Protein AF-A0A0F9H2Y0-F1 (afdb_monomer)

Structure (mmCIF, N/CA/C/O backbone):
data_AF-A0A0F9H2Y0-F1
#
_entry.id   AF-A0A0F9H2Y0-F1
#
loop_
_atom_site.group_PDB
_atom_site.id
_atom_site.type_symbol
_atom_site.label_atom_id
_atom_site.label_alt_id
_atom_site.label_comp_id
_atom_site.label_asym_id
_atom_site.label_entity_id
_atom_site.label_seq_id
_atom_site.pdbx_PDB_ins_code
_atom_site.Cartn_x
_atom_site.Cartn_y
_atom_site.Cartn_z
_atom_site.occupancy
_atom_site.B_iso_or_equiv
_atom_site.auth_seq_id
_atom_site.auth_comp_id
_atom_site.auth_asym_id
_atom_site.auth_atom_id
_atom_site.pdbx_PDB_model_num
ATOM 1 N N . MET A 1 1 ? -20.144 -6.793 11.105 1.00 48.66 1 MET A N 1
ATOM 2 C CA . MET A 1 1 ? -19.302 -6.484 9.927 1.00 48.66 1 MET A CA 1
ATOM 3 C C . MET A 1 1 ? -18.148 -5.608 10.395 1.00 48.66 1 MET A C 1
ATOM 5 O O . MET A 1 1 ? -18.420 -4.645 11.100 1.00 48.66 1 MET A O 1
ATOM 9 N N . LYS A 1 2 ? -16.893 -5.964 10.090 1.00 70.31 2 LYS A N 1
ATOM 10 C CA . LYS A 1 2 ? -15.717 -5.114 10.345 1.00 70.31 2 LYS A CA 1
ATOM 11 C C . LYS A 1 2 ? -15.394 -4.367 9.053 1.00 70.31 2 LYS A C 1
ATOM 13 O O . LYS A 1 2 ? -15.237 -5.009 8.021 1.00 70.31 2 LYS A O 1
ATOM 18 N N . TRP A 1 3 ? -15.349 -3.043 9.122 1.00 76.31 3 TRP A N 1
ATOM 19 C CA . TRP A 1 3 ? -14.967 -2.176 8.010 1.00 76.31 3 TRP A CA 1
ATOM 20 C C . TRP A 1 3 ? -13.525 -1.721 8.217 1.00 76.31 3 TRP A C 1
ATOM 22 O O . TRP A 1 3 ? -13.125 -1.459 9.350 1.00 76.31 3 TRP A O 1
ATOM 32 N N . ALA A 1 4 ? -12.766 -1.643 7.130 1.00 79.56 4 ALA A N 1
ATOM 33 C CA . ALA A 1 4 ? -11.405 -1.128 7.112 1.00 79.56 4 ALA A CA 1
ATOM 34 C C . ALA A 1 4 ? -11.307 -0.030 6.051 1.00 79.56 4 ALA A C 1
ATOM 36 O O . ALA A 1 4 ? -11.996 -0.083 5.028 1.00 79.56 4 ALA A O 1
ATOM 37 N N . ILE A 1 5 ? -10.465 0.962 6.310 1.00 82.56 5 ILE A N 1
ATOM 38 C CA . ILE A 1 5 ? -10.172 2.050 5.386 1.00 82.56 5 ILE A CA 1
ATOM 39 C C . ILE A 1 5 ? -8.911 1.666 4.617 1.00 82.56 5 ILE A C 1
ATOM 41 O O . ILE A 1 5 ? -7.900 1.297 5.208 1.00 82.56 5 ILE A O 1
ATOM 45 N N . VAL A 1 6 ? -8.967 1.726 3.287 1.00 87.62 6 VAL A N 1
ATOM 46 C CA . VAL A 1 6 ? -7.808 1.444 2.432 1.00 87.62 6 VAL A CA 1
ATOM 47 C C . VAL A 1 6 ? -7.260 2.758 1.888 1.00 87.62 6 VAL A C 1
ATOM 49 O O . VAL A 1 6 ? -7.925 3.460 1.130 1.00 87.62 6 VAL A O 1
ATOM 52 N N . HIS A 1 7 ? -6.029 3.075 2.269 1.00 83.75 7 HIS A N 1
ATOM 53 C CA . HIS A 1 7 ? -5.263 4.213 1.787 1.00 83.75 7 HIS A CA 1
ATOM 54 C C . HIS A 1 7 ? -4.373 3.776 0.624 1.00 83.75 7 HIS A C 1
ATOM 56 O O . HIS A 1 7 ? -3.436 2.998 0.809 1.00 83.75 7 HIS A O 1
ATOM 62 N N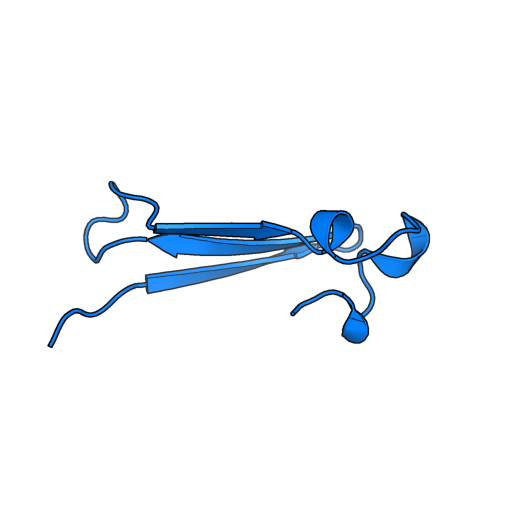 . ILE A 1 8 ? -4.657 4.291 -0.572 1.00 84.81 8 ILE A N 1
ATOM 63 C CA . ILE A 1 8 ? -3.865 4.040 -1.780 1.00 84.81 8 ILE A CA 1
ATOM 64 C C . ILE A 1 8 ? -3.091 5.310 -2.112 1.00 84.81 8 ILE A C 1
ATOM 66 O O . ILE A 1 8 ? -3.678 6.352 -2.399 1.00 84.81 8 ILE A O 1
ATOM 70 N N . PHE A 1 9 ? -1.767 5.219 -2.080 1.00 83.94 9 PHE A N 1
ATOM 71 C CA . PHE A 1 9 ? -0.860 6.293 -2.451 1.00 83.94 9 PHE A CA 1
ATOM 72 C C . PHE A 1 9 ? -0.098 5.896 -3.712 1.00 83.94 9 PHE A C 1
ATOM 74 O O . PHE A 1 9 ? 0.716 4.976 -3.683 1.00 83.94 9 PHE A O 1
ATOM 81 N N . SER A 1 10 ? -0.358 6.590 -4.820 1.00 81.06 10 SER A N 1
ATOM 82 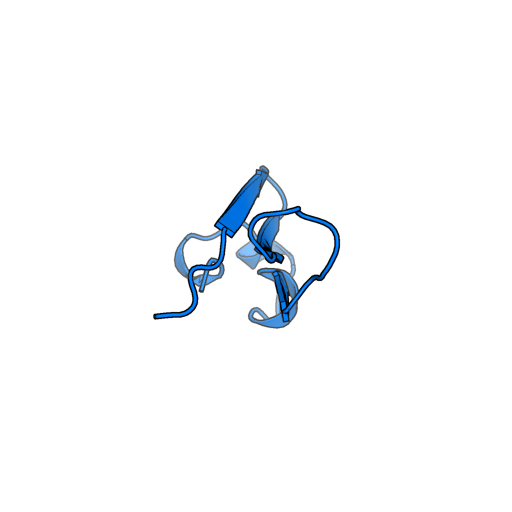C CA . SER A 1 10 ? 0.318 6.351 -6.096 1.00 81.06 10 SER A CA 1
ATOM 83 C C . SER A 1 10 ? 1.242 7.516 -6.423 1.00 81.06 10 SER A C 1
ATOM 85 O O . SER A 1 10 ? 0.791 8.651 -6.562 1.00 81.06 10 SER A O 1
ATOM 87 N N . SER A 1 11 ? 2.532 7.228 -6.561 1.00 79.56 11 SER A N 1
ATOM 88 C CA . SER A 1 11 ? 3.562 8.178 -6.981 1.00 79.56 11 SER A CA 1
ATOM 89 C C . SER A 1 11 ? 4.245 7.691 -8.260 1.00 79.56 11 SER A C 1
ATOM 91 O O . SER A 1 11 ? 4.097 6.537 -8.652 1.00 79.56 11 SER A O 1
ATOM 93 N N . TYR A 1 12 ? 5.029 8.560 -8.901 1.00 72.69 12 TYR A N 1
ATOM 94 C CA . TYR A 1 12 ? 5.770 8.239 -10.128 1.00 72.69 12 TYR A CA 1
ATOM 95 C C . TYR A 1 12 ? 6.743 7.058 -9.961 1.00 72.69 12 TYR A C 1
ATOM 97 O O . TYR A 1 12 ? 7.043 6.370 -10.930 1.00 72.69 12 TYR A O 1
ATOM 105 N N . ASN A 1 13 ? 7.212 6.808 -8.734 1.00 73.81 13 ASN A N 1
ATOM 106 C CA . ASN A 1 13 ? 8.206 5.772 -8.444 1.00 73.81 13 ASN A CA 1
ATOM 107 C C . ASN A 1 13 ? 7.632 4.531 -7.752 1.00 73.81 13 ASN A C 1
ATOM 109 O O . ASN A 1 13 ? 8.315 3.518 -7.712 1.00 73.81 13 ASN A O 1
ATOM 113 N N . ASN A 1 14 ? 6.450 4.613 -7.131 1.00 74.38 14 ASN A N 1
ATOM 114 C CA . ASN A 1 14 ? 5.918 3.505 -6.337 1.00 74.38 14 ASN A CA 1
ATOM 115 C C . ASN A 1 14 ? 4.425 3.689 -6.041 1.00 74.38 14 ASN A C 1
ATOM 117 O O . ASN A 1 14 ? 3.953 4.819 -5.863 1.00 74.38 14 ASN A O 1
ATOM 121 N N . THR A 1 15 ? 3.720 2.574 -5.880 1.00 82.06 15 THR A N 1
ATOM 122 C CA . THR A 1 15 ? 2.366 2.523 -5.324 1.00 82.06 15 THR A CA 1
ATOM 123 C C . THR A 1 15 ? 2.401 1.860 -3.949 1.00 82.06 15 THR A C 1
ATOM 125 O O . THR A 1 15 ? 2.930 0.765 -3.778 1.00 82.06 15 THR A O 1
ATOM 128 N N . ILE A 1 16 ? 1.835 2.526 -2.945 1.00 84.38 16 ILE A N 1
ATOM 129 C CA . ILE A 1 16 ? 1.756 2.054 -1.562 1.00 84.38 16 ILE A CA 1
ATOM 130 C C . ILE A 1 16 ? 0.285 1.905 -1.192 1.00 84.38 16 ILE A C 1
ATOM 132 O O . ILE A 1 16 ? -0.484 2.859 -1.281 1.00 84.38 16 ILE A O 1
ATOM 136 N N . VAL A 1 17 ? -0.092 0.720 -0.727 1.00 85.62 17 VAL A N 1
ATOM 137 C CA . VAL A 1 17 ? -1.432 0.405 -0.236 1.00 85.62 17 VAL A CA 1
ATOM 138 C C . VAL A 1 17 ? -1.335 0.110 1.254 1.00 85.62 17 VAL A C 1
ATOM 140 O O . VAL A 1 17 ? -0.582 -0.763 1.679 1.00 85.62 17 VAL A O 1
ATOM 143 N N . THR A 1 18 ? -2.067 0.859 2.070 1.00 88.00 18 THR A N 1
ATOM 144 C CA . THR A 1 18 ? -2.122 0.670 3.525 1.00 88.00 18 THR A CA 1
ATOM 145 C C . THR A 1 18 ? -3.572 0.538 3.964 1.00 88.00 18 THR A C 1
ATOM 147 O O . THR A 1 18 ? -4.371 1.431 3.712 1.00 88.00 18 THR A O 1
ATOM 150 N N . ALA A 1 19 ? -3.921 -0.566 4.616 1.00 86.19 19 ALA A N 1
ATOM 151 C CA . ALA A 1 19 ? -5.244 -0.793 5.180 1.00 86.19 19 ALA A CA 1
ATOM 152 C C . ALA A 1 19 ? -5.224 -0.543 6.690 1.00 86.19 19 ALA A C 1
ATOM 154 O O . ALA A 1 19 ? -4.412 -1.135 7.405 1.00 86.19 19 ALA A O 1
ATOM 155 N N . THR A 1 20 ? -6.129 0.303 7.168 1.00 89.12 20 THR A N 1
ATOM 156 C CA . THR A 1 20 ? -6.254 0.701 8.571 1.00 89.12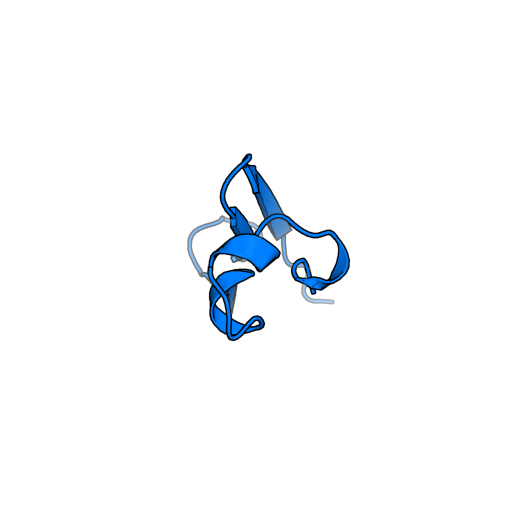 20 THR A CA 1
ATOM 157 C C . THR A 1 20 ? -7.665 0.470 9.102 1.00 89.12 20 THR A C 1
ATOM 159 O O . THR A 1 20 ? -8.621 0.251 8.350 1.00 89.12 20 THR A O 1
ATOM 162 N N . ASP A 1 21 ? -7.808 0.476 10.423 1.00 86.19 21 ASP A N 1
ATOM 163 C CA . ASP A 1 21 ? -9.109 0.536 11.076 1.00 86.19 21 ASP A CA 1
ATOM 164 C C . ASP A 1 21 ? -9.776 1.909 10.887 1.00 86.19 21 ASP A C 1
ATOM 166 O O . ASP A 1 21 ? -9.185 2.857 10.376 1.00 86.19 21 ASP A O 1
ATOM 170 N N . LEU A 1 22 ? -11.038 2.027 11.300 1.00 79.38 22 LEU A N 1
ATOM 171 C CA . LEU A 1 22 ? -11.806 3.267 11.140 1.00 79.38 22 LEU A CA 1
ATOM 172 C C . LEU A 1 22 ? -11.181 4.464 11.880 1.00 79.38 22 LEU A C 1
ATOM 174 O O . LEU A 1 22 ? -11.440 5.601 11.493 1.00 79.38 22 LEU A O 1
ATOM 178 N N . SER A 1 23 ? -10.382 4.224 12.928 1.00 79.38 23 SER A N 1
ATOM 179 C CA . SER A 1 23 ? -9.654 5.280 13.641 1.00 79.38 23 SER A CA 1
ATOM 180 C C . SER A 1 23 ? -8.317 5.653 12.990 1.00 79.38 23 SER A C 1
ATOM 182 O O . SER A 1 23 ? -7.752 6.694 13.320 1.00 79.38 23 SER A O 1
ATOM 184 N N . GLY A 1 24 ? -7.810 4.831 12.066 1.00 70.88 24 GLY A N 1
ATOM 185 C CA . GLY A 1 24 ? -6.501 5.003 11.441 1.00 70.88 24 GLY A CA 1
ATOM 186 C C . GLY A 1 24 ? -5.314 4.668 12.353 1.00 70.88 24 GLY A C 1
ATOM 187 O O . GLY A 1 24 ? -4.173 4.890 11.951 1.00 70.88 24 GLY A O 1
ATOM 188 N N . ALA A 1 25 ? -5.556 4.166 13.568 1.00 75.88 25 ALA A N 1
ATOM 189 C CA . ALA A 1 25 ? -4.519 3.884 14.558 1.00 75.88 25 ALA A CA 1
ATOM 190 C C . ALA A 1 25 ? -3.890 2.496 14.368 1.00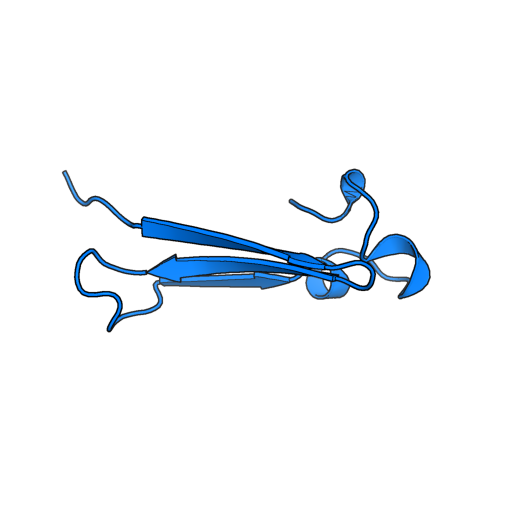 75.88 25 ALA A C 1
ATOM 192 O O . ALA A 1 25 ? -2.704 2.304 14.637 1.00 75.88 25 ALA A O 1
ATOM 193 N N . GLU A 1 26 ? -4.669 1.530 13.888 1.00 77.62 26 GLU A N 1
ATOM 194 C CA . GLU A 1 26 ? -4.234 0.156 13.680 1.00 77.62 26 GLU A CA 1
ATOM 195 C C . GLU A 1 26 ? -4.078 -0.114 12.182 1.00 77.62 26 GLU A C 1
ATOM 197 O O . GLU A 1 26 ? -5.017 0.036 11.402 1.00 77.62 26 GLU A O 1
ATOM 202 N N . THR A 1 27 ? -2.874 -0.512 11.765 1.00 84.38 27 THR A N 1
ATOM 203 C CA . THR A 1 27 ? -2.596 -0.918 10.380 1.00 84.38 27 THR A CA 1
ATOM 204 C C . THR A 1 27 ? -2.724 -2.431 10.260 1.00 84.38 27 THR A C 1
ATOM 206 O O . THR A 1 27 ? -1.913 -3.165 10.819 1.00 84.38 27 THR A O 1
ATOM 209 N N . PHE A 1 28 ? -3.711 -2.903 9.500 1.00 80.81 28 PHE A N 1
ATOM 210 C CA . PHE A 1 28 ? -3.920 -4.332 9.256 1.00 80.81 28 PHE A CA 1
ATOM 211 C C . PHE A 1 28 ? -2.946 -4.893 8.225 1.00 80.81 28 PHE A C 1
ATOM 213 O O . PHE A 1 28 ? -2.444 -6.003 8.378 1.00 80.81 28 PHE A O 1
ATOM 220 N N . ALA A 1 29 ? -2.703 -4.142 7.153 1.00 78.19 29 ALA A N 1
ATOM 221 C CA . ALA A 1 29 ? -1.859 -4.586 6.056 1.00 78.19 29 ALA A CA 1
ATOM 222 C C . ALA A 1 29 ? -1.196 -3.393 5.373 1.00 78.19 29 ALA A C 1
ATOM 224 O O . ALA A 1 29 ? -1.810 -2.340 5.195 1.00 78.19 29 ALA A O 1
ATOM 225 N N . LYS A 1 30 ? 0.058 -3.578 4.964 1.00 81.75 30 LYS A N 1
ATOM 226 C CA . LYS A 1 30 ? 0.807 -2.619 4.159 1.00 81.75 30 LYS A CA 1
ATOM 227 C C . LYS A 1 30 ? 1.496 -3.372 3.031 1.00 81.75 30 LYS A C 1
ATOM 229 O O . LYS A 1 30 ? 2.334 -4.228 3.298 1.00 81.75 30 LYS A O 1
ATOM 234 N N . CYS A 1 31 ? 1.161 -3.018 1.800 1.00 77.88 31 CYS A N 1
ATOM 235 C CA . CYS A 1 31 ? 1.768 -3.557 0.592 1.00 77.88 31 CYS A CA 1
ATOM 236 C C . CYS A 1 31 ? 2.359 -2.408 -0.222 1.00 77.88 31 CYS A C 1
ATOM 238 O O . CYS A 1 31 ? 1.783 -1.320 -0.287 1.00 77.88 31 CYS A O 1
ATOM 240 N N . THR A 1 32 ? 3.513 -2.632 -0.839 1.00 79.50 32 THR A N 1
ATOM 241 C CA . THR A 1 32 ? 4.088 -1.693 -1.806 1.00 79.50 32 THR A CA 1
ATOM 242 C C . THR A 1 32 ? 4.353 -2.419 -3.111 1.00 79.50 32 THR A C 1
ATOM 244 O O . THR A 1 32 ? 4.653 -3.613 -3.109 1.00 79.50 32 THR A O 1
ATOM 247 N N . ALA A 1 33 ? 4.281 -1.697 -4.224 1.00 71.94 33 ALA A N 1
ATOM 248 C CA . ALA A 1 33 ? 4.528 -2.260 -5.541 1.00 71.94 33 ALA A CA 1
ATOM 249 C C . ALA A 1 33 ? 5.931 -2.882 -5.634 1.00 71.94 33 ALA A C 1
ATOM 251 O O . ALA A 1 33 ? 6.094 -3.975 -6.170 1.00 71.94 33 ALA A O 1
ATOM 252 N N . GLY A 1 34 ? 6.930 -2.267 -4.992 1.00 68.12 34 GLY A N 1
ATOM 253 C CA . GLY A 1 34 ? 8.290 -2.815 -4.877 1.00 68.12 34 GLY A CA 1
ATOM 254 C C . GLY A 1 34 ? 8.431 -4.109 -4.066 1.00 68.12 34 GLY A C 1
ATOM 255 O O . GLY A 1 34 ? 9.450 -4.780 -4.185 1.00 68.12 34 GLY A O 1
ATOM 256 N N . MET A 1 35 ? 7.433 -4.506 -3.268 1.00 70.69 35 MET A N 1
ATOM 257 C CA . MET A 1 35 ? 7.414 -5.837 -2.638 1.00 70.69 35 MET A CA 1
ATOM 258 C C . MET A 1 35 ? 6.915 -6.926 -3.598 1.00 70.69 35 MET A C 1
ATOM 260 O O . MET A 1 35 ? 7.182 -8.105 -3.371 1.00 70.69 35 MET A O 1
ATOM 264 N N . VAL A 1 36 ? 6.203 -6.539 -4.660 1.00 69.62 36 VAL A N 1
ATOM 265 C CA . VAL A 1 36 ? 5.553 -7.447 -5.617 1.00 69.62 36 VAL A CA 1
ATOM 266 C C . VAL A 1 36 ? 6.374 -7.577 -6.901 1.00 69.62 36 VAL A C 1
ATOM 268 O O . VAL A 1 36 ? 6.454 -8.665 -7.478 1.00 69.62 36 VAL A O 1
ATOM 271 N N . VAL A 1 37 ? 7.048 -6.507 -7.333 1.00 63.03 37 VAL A N 1
ATOM 272 C CA . VAL A 1 37 ? 7.921 -6.536 -8.514 1.00 63.03 37 VAL A CA 1
ATOM 273 C C . VAL A 1 37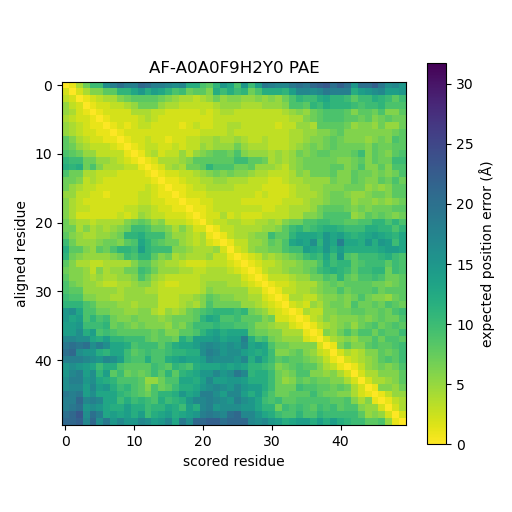 ? 9.389 -6.755 -8.164 1.00 63.03 37 VAL A C 1
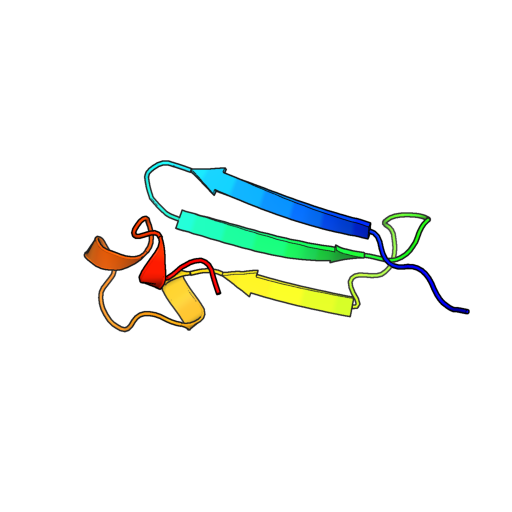ATOM 275 O O . VAL A 1 37 ? 9.909 -6.249 -7.178 1.00 63.03 37 VAL A O 1
ATOM 278 N N . ARG A 1 38 ? 10.096 -7.511 -9.015 1.00 64.62 38 ARG A N 1
ATOM 279 C CA . ARG A 1 38 ? 11.540 -7.774 -8.861 1.00 64.62 38 ARG A CA 1
ATOM 280 C C . ARG A 1 38 ? 12.438 -6.671 -9.426 1.00 64.62 38 ARG A C 1
ATOM 282 O O . ARG A 1 38 ? 13.639 -6.700 -9.179 1.00 64.62 38 ARG A O 1
ATOM 289 N N . ALA A 1 39 ? 11.894 -5.748 -10.217 1.00 66.19 39 ALA A N 1
ATOM 290 C CA . ALA A 1 39 ? 12.658 -4.694 -10.872 1.00 66.19 39 ALA A CA 1
ATOM 291 C C . ALA A 1 39 ? 12.100 -3.316 -10.505 1.00 66.19 39 ALA A C 1
ATOM 293 O O . ALA A 1 39 ? 10.918 -3.054 -10.709 1.00 66.19 39 ALA A O 1
ATOM 294 N N . SER A 1 40 ? 12.969 -2.407 -10.053 1.00 62.09 40 SER A N 1
ATOM 295 C CA . SER A 1 40 ? 12.566 -1.069 -9.587 1.00 62.09 40 SER A CA 1
ATOM 296 C C . SER A 1 40 ? 11.987 -0.154 -10.668 1.00 62.09 40 SER A C 1
ATOM 298 O O . SER A 1 40 ? 11.375 0.862 -10.364 1.00 62.09 40 SER A O 1
ATOM 300 N N . ARG A 1 41 ? 12.147 -0.524 -11.944 1.00 61.81 41 ARG A N 1
ATOM 301 C CA . ARG A 1 41 ? 11.489 0.137 -13.082 1.00 61.81 41 ARG A CA 1
ATOM 302 C C . ARG A 1 41 ? 9.983 -0.138 -13.118 1.00 61.81 41 ARG A C 1
ATOM 304 O O . ARG A 1 41 ? 9.238 0.686 -13.633 1.00 61.81 41 ARG A O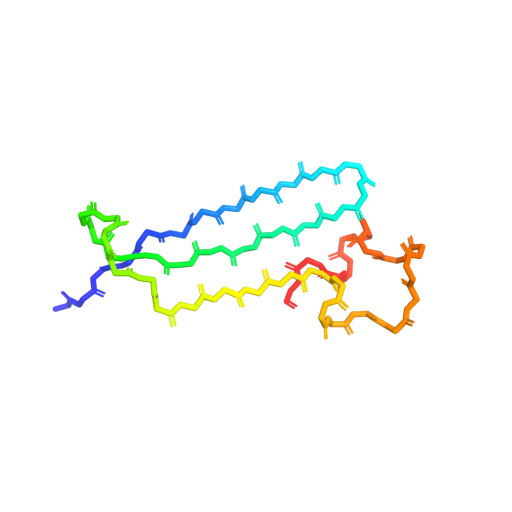 1
ATOM 311 N N . ASP A 1 42 ? 9.556 -1.293 -12.615 1.00 62.78 42 ASP A N 1
ATOM 312 C CA . ASP A 1 42 ? 8.171 -1.747 -12.730 1.00 62.78 42 ASP A CA 1
ATOM 313 C C . ASP A 1 42 ? 7.320 -1.315 -11.526 1.00 62.78 42 ASP A C 1
ATOM 315 O O . ASP A 1 42 ? 6.113 -1.522 -11.539 1.00 62.78 42 ASP A O 1
ATOM 319 N N . GLU A 1 43 ? 7.911 -0.668 -10.513 1.00 60.84 43 GLU A N 1
ATOM 320 C CA . GLU A 1 43 ? 7.237 -0.246 -9.272 1.00 60.84 43 GLU A CA 1
ATOM 321 C C . GLU A 1 43 ? 6.122 0.793 -9.483 1.00 60.84 43 GLU A C 1
ATOM 323 O O . GLU A 1 43 ? 5.261 0.953 -8.621 1.00 60.84 43 GLU A O 1
ATOM 328 N N . SER A 1 44 ? 6.105 1.488 -10.623 1.00 59.97 44 SER A N 1
ATOM 329 C CA . SER A 1 44 ? 5.046 2.435 -11.003 1.00 59.97 44 SER A CA 1
ATOM 330 C C . SER A 1 44 ? 4.103 1.910 -12.086 1.00 59.97 44 SER A C 1
ATOM 332 O O . SER A 1 44 ? 3.185 2.612 -12.515 1.00 59.97 44 SER A O 1
ATOM 334 N N . SER A 1 45 ? 4.314 0.673 -12.542 1.00 61.50 45 SER A N 1
ATOM 335 C CA . SER A 1 45 ? 3.455 0.039 -13.534 1.00 61.50 45 SER A CA 1
ATOM 336 C C . SER A 1 45 ? 2.122 -0.375 -12.898 1.00 61.50 45 SER A C 1
ATOM 338 O O . SER A 1 45 ? 2.119 -0.893 -11.781 1.00 61.50 45 SER A O 1
ATOM 340 N N . PRO A 1 46 ? 0.978 -0.248 -13.599 1.00 61.75 46 PRO A N 1
ATOM 341 C CA . PRO A 1 46 ? -0.320 -0.704 -13.090 1.00 61.75 46 PRO A CA 1
ATOM 342 C C . PRO A 1 46 ? -0.359 -2.208 -12.773 1.00 61.75 46 PRO A C 1
ATOM 344 O O . PRO A 1 46 ? -1.205 -2.641 -11.999 1.00 61.75 46 PRO A O 1
ATOM 347 N N . TYR A 1 47 ? 0.566 -3.003 -13.326 1.00 59.06 47 TYR A N 1
ATOM 348 C CA . TYR A 1 47 ? 0.733 -4.419 -12.979 1.00 59.06 47 TYR A CA 1
ATOM 349 C C . TYR A 1 47 ? 1.284 -4.632 -11.558 1.00 59.06 47 TYR A C 1
ATOM 351 O O . TYR A 1 47 ? 1.023 -5.656 -10.937 1.00 59.06 47 TYR A O 1
ATOM 359 N N . ALA A 1 48 ? 2.041 -3.666 -11.042 1.00 57.09 48 ALA A N 1
ATOM 360 C CA . ALA A 1 48 ? 2.690 -3.736 -9.740 1.00 57.09 48 ALA A CA 1
ATOM 361 C C . ALA A 1 48 ? 1.808 -3.223 -8.593 1.00 57.09 48 ALA A C 1
ATOM 363 O O . ALA A 1 48 ? 2.175 -3.352 -7.431 1.00 57.09 48 ALA A O 1
ATOM 364 N N . ALA A 1 49 ? 0.652 -2.632 -8.901 1.00 57.50 49 ALA A N 1
ATOM 365 C CA . ALA A 1 49 ? -0.231 -1.993 -7.929 1.00 57.50 49 ALA A CA 1
ATOM 366 C C . ALA A 1 49 ? -1.154 -2.973 -7.168 1.00 57.50 49 ALA A C 1
ATOM 368 O O . ALA A 1 49 ? -2.162 -2.527 -6.615 1.00 57.50 49 ALA A O 1
ATOM 369 N N . ILE A 1 50 ? -0.850 -4.280 -7.159 1.00 51.16 50 ILE A N 1
ATOM 370 C CA . ILE A 1 50 ? -1.744 -5.341 -6.663 1.00 51.16 50 ILE A CA 1
ATOM 371 C C . ILE A 1 50 ? -1.143 -6.173 -5.534 1.00 51.16 50 ILE A C 1
ATOM 373 O O . ILE A 1 50 ? 0.032 -6.581 -5.654 1.00 51.16 50 ILE A O 1
#

pLDDT: mean 73.52, std 10.45, range [48.66, 89.12]

Nearest PDB structures (foldseek):
  4cw7-assembly2_B  TM=1.002E+00  e=1.182E-05  Pyrococcus abyssi GE5
  4cw7-assembly3_F  TM=9.991E-01  e=1.421E-05  Pyrococcus abyssi GE5
  9cai-assembly1_AO  TM=9.853E-01  e=4.051E-05  Caenorhabditis elegans
  6rxt-assembly1_Ci  TM=9.590E-01  e=5.862E-05  Thermoc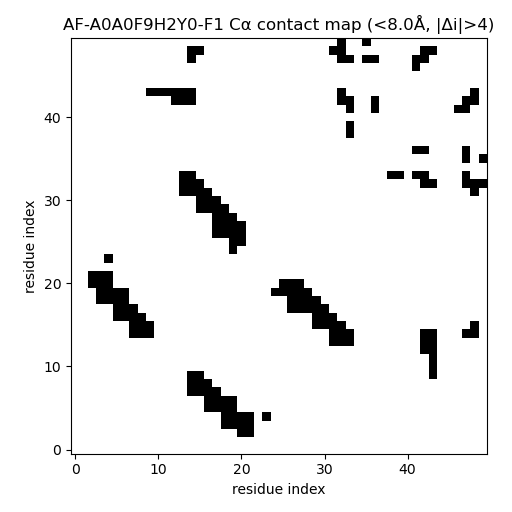haetoides thermophila
  7mq9-assembly1_NG  TM=9.944E-01  e=7.977E-05  Homo sapiens

Foldseek 3Di:
DFDWDWDWDADPQKIKIWIGGPVRPGTPDIDILCVVDPDSVCRRPPVSND

Sequence (50 aa):
MKWAIVHIFSSYNNTIVTATDLSGAETFAKCTAGMVVRASRDESSPYAAI

Organism: NCBI:txid412755

Mean predicted aligned error: 7.28 Å

InterPro domains:
  IPR001971 Small ribosomal subunit protein uS11 [PF00411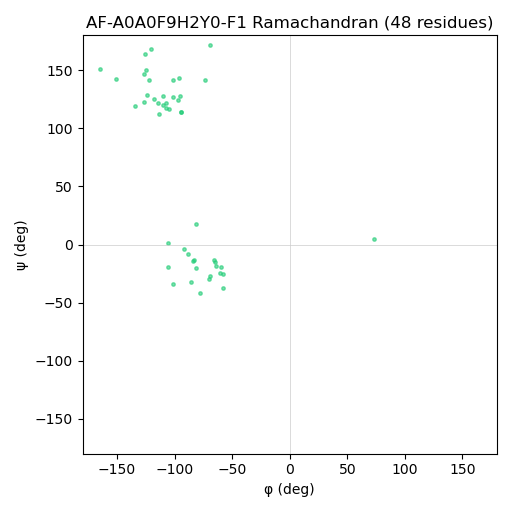] (5-49)
  IPR001971 Small ribosomal subunit protein uS11 [PTHR11759] (3-49)
  IPR036967 Small ribosomal subunit protein uS11 superfamily [G3DSA:3.30.420.80] (1-50)

Radius of gyration: 12.13 Å; Cα contacts (8 Å, |Δi|>4): 91; chains: 1; bounding box: 32×16×28 Å

Solvent-accessible surface area (backbone atoms only — not comparable to full-atom values): 3002 Å² total; per-residue (Å²): 138,88,72,68,44,76,47,77,48,79,50,88,66,33,26,39,41,38,31,20,37,86,83,64,80,49,74,80,46,76,51,42,5,64,80,68,37,94,47,82,85,43,8,50,37,83,84,18,68,111

Secondary structure (DSSP, 8-state):
----EEEEEE-SS-EEEEEE-TTS--EEEEEEHHHH-SSTTSTTSTTS--